Protein AF-A0A812PQX1-F1 (afdb_monomer_lite)

Structure (mmCIF, N/CA/C/O backbone):
data_AF-A0A812PQX1-F1
#
_entry.id   AF-A0A812PQX1-F1
#
loop_
_atom_site.group_PDB
_atom_site.id
_atom_site.type_symbol
_atom_site.label_atom_id
_atom_site.label_alt_id
_atom_site.label_comp_id
_atom_site.label_asym_id
_atom_site.label_entity_id
_atom_site.label_seq_id
_atom_site.pdbx_PDB_ins_code
_atom_site.Cartn_x
_atom_site.Cartn_y
_atom_site.Cartn_z
_atom_site.occupancy
_atom_site.B_iso_or_equiv
_atom_site.auth_seq_id
_atom_site.auth_comp_id
_atom_site.auth_asym_id
_atom_site.auth_atom_id
_atom_site.pdbx_PDB_model_num
ATOM 1 N N . MET A 1 1 ? -39.871 -24.184 32.647 1.00 44.34 1 MET A N 1
ATOM 2 C CA . MET A 1 1 ? -39.017 -23.004 32.402 1.00 44.34 1 MET A CA 1
ATOM 3 C C . MET A 1 1 ? -37.877 -23.464 31.512 1.00 44.34 1 MET A C 1
ATOM 5 O O . MET A 1 1 ? -37.034 -24.211 31.984 1.00 44.34 1 MET A O 1
ATOM 9 N N . ILE A 1 2 ? -37.934 -23.149 30.219 1.00 59.56 2 ILE A N 1
ATOM 10 C CA . ILE A 1 2 ? -36.891 -23.460 29.232 1.00 59.56 2 ILE A CA 1
ATOM 11 C C . ILE A 1 2 ? -36.396 -22.104 28.737 1.00 59.56 2 ILE A C 1
ATOM 13 O O . ILE A 1 2 ? -37.206 -21.256 28.373 1.00 59.56 2 ILE A O 1
ATOM 17 N N . TYR A 1 3 ? -35.092 -21.872 28.841 1.00 46.59 3 TYR A N 1
ATOM 18 C CA . TYR A 1 3 ? -34.452 -20.636 28.412 1.00 46.59 3 TYR A CA 1
ATOM 19 C C . TYR A 1 3 ? -34.197 -20.748 26.907 1.00 46.59 3 TYR A C 1
ATOM 21 O O . TYR A 1 3 ? -33.277 -21.450 26.490 1.00 46.59 3 TYR A O 1
ATOM 29 N N . ASP A 1 4 ? -35.026 -20.098 26.092 1.00 55.72 4 ASP A N 1
ATOM 30 C CA . ASP A 1 4 ? -34.756 -19.932 24.665 1.00 55.72 4 ASP A CA 1
ATOM 31 C C . ASP A 1 4 ? -33.574 -18.971 24.497 1.00 55.72 4 ASP A C 1
ATOM 33 O O . ASP A 1 4 ? -33.701 -17.749 24.602 1.00 55.72 4 ASP A O 1
ATOM 37 N N . ILE A 1 5 ? -32.385 -19.531 24.271 1.00 60.84 5 ILE A N 1
ATOM 38 C CA . ILE A 1 5 ? -31.205 -18.759 23.887 1.00 60.84 5 ILE A CA 1
ATOM 39 C C . ILE A 1 5 ? -31.381 -18.406 22.410 1.00 60.84 5 ILE A C 1
ATOM 41 O O . ILE A 1 5 ? -31.036 -19.181 21.519 1.00 60.84 5 ILE A O 1
ATOM 45 N N . PHE A 1 6 ? -31.931 -17.224 22.140 1.00 59.22 6 PHE A N 1
ATOM 46 C CA . PHE A 1 6 ? -31.863 -16.622 20.814 1.00 59.22 6 PHE A CA 1
ATOM 47 C C . PHE A 1 6 ? -30.394 -16.317 20.493 1.00 59.22 6 PHE A C 1
ATOM 49 O O . PHE A 1 6 ? -29.859 -15.281 20.881 1.00 59.22 6 PHE A O 1
ATOM 56 N N . LEU A 1 7 ? -29.730 -17.224 19.774 1.00 58.88 7 LEU A N 1
ATOM 57 C CA . LEU A 1 7 ? -28.487 -16.931 19.064 1.00 58.88 7 LEU A CA 1
ATOM 58 C C . LEU A 1 7 ? -28.821 -15.967 17.920 1.00 58.88 7 LEU A C 1
ATOM 60 O O . LEU A 1 7 ? -29.090 -16.370 16.789 1.00 58.88 7 LEU A O 1
ATOM 64 N N . SER A 1 8 ? -28.856 -14.673 18.222 1.00 63.19 8 SER A N 1
ATOM 65 C CA . SER A 1 8 ? -28.908 -13.635 17.204 1.00 63.19 8 SER A CA 1
ATOM 66 C C . SER A 1 8 ? -27.602 -13.680 16.411 1.00 63.19 8 SER A C 1
ATOM 68 O O . SER A 1 8 ? -26.534 -13.298 16.884 1.00 63.19 8 SER A O 1
ATOM 70 N N . VAL A 1 9 ? -27.674 -14.173 15.174 1.00 64.31 9 VAL A N 1
ATOM 71 C CA . VAL A 1 9 ? -26.581 -14.027 14.209 1.00 64.31 9 VAL A CA 1
ATOM 72 C C . VAL A 1 9 ? -26.494 -12.543 13.859 1.00 64.31 9 VAL A C 1
ATOM 74 O O . VAL A 1 9 ? -27.206 -12.050 12.982 1.00 64.31 9 VAL A O 1
ATOM 77 N N . VAL A 1 10 ? -25.650 -11.807 14.581 1.00 68.94 10 VAL A N 1
ATOM 78 C CA . VAL A 1 10 ? -25.335 -10.412 14.272 1.00 68.94 10 VAL A CA 1
ATOM 79 C C . VAL A 1 10 ? -24.545 -10.408 12.967 1.00 68.94 10 VAL A C 1
ATOM 81 O O . VAL A 1 10 ? -23.359 -10.733 12.936 1.00 68.94 10 VAL A O 1
ATOM 84 N N . ARG A 1 11 ? -25.205 -10.066 11.856 1.00 60.75 11 ARG A N 1
ATOM 85 C CA . ARG A 1 11 ? -24.491 -9.758 10.613 1.00 60.75 11 ARG A CA 1
ATOM 86 C C . ARG A 1 11 ? -23.801 -8.419 10.810 1.00 60.75 11 ARG A C 1
ATOM 88 O O . ARG A 1 11 ? -24.459 -7.383 10.799 1.00 60.75 11 ARG A O 1
ATOM 95 N N . VAL A 1 12 ? -22.488 -8.441 10.994 1.00 59.50 12 VAL A N 1
ATOM 96 C CA . VAL A 1 12 ? -21.691 -7.216 10.963 1.00 59.50 12 VAL A CA 1
ATOM 97 C C . VAL A 1 12 ? -21.679 -6.741 9.506 1.00 59.50 12 VAL A C 1
ATOM 99 O O . VAL A 1 12 ? -21.221 -7.498 8.643 1.00 59.50 12 VAL A O 1
ATOM 102 N N . PRO A 1 13 ? -22.232 -5.560 9.176 1.00 62.56 13 PRO A N 1
ATOM 103 C CA . PRO A 1 13 ? -22.147 -5.046 7.818 1.00 62.56 13 PRO A CA 1
ATOM 104 C C . PRO A 1 13 ? -20.673 -4.906 7.426 1.00 62.56 13 PRO A C 1
ATOM 106 O O . PRO A 1 13 ? -19.843 -4.494 8.238 1.00 62.56 13 PRO A O 1
ATOM 109 N N . TYR A 1 14 ? -20.341 -5.259 6.182 1.00 59.72 14 TYR A N 1
ATOM 110 C CA . TYR A 1 14 ? -19.020 -4.982 5.626 1.00 59.72 14 TYR A CA 1
ATOM 111 C C . TYR A 1 14 ? -18.915 -3.472 5.403 1.00 59.72 14 TYR A C 1
ATOM 113 O O . TYR A 1 14 ? -19.305 -2.947 4.360 1.00 59.72 14 TYR A O 1
ATOM 121 N N . ILE A 1 15 ? -18.479 -2.758 6.436 1.00 69.94 15 ILE A N 1
ATOM 122 C CA . ILE A 1 15 ? -18.236 -1.323 6.366 1.00 69.94 15 ILE A CA 1
ATOM 123 C C . ILE A 1 15 ? -16.884 -1.147 5.685 1.00 69.94 15 ILE A C 1
ATOM 125 O O . ILE A 1 15 ? -15.890 -1.763 6.073 1.00 69.94 15 ILE A O 1
ATOM 129 N N . ARG A 1 16 ? -16.864 -0.345 4.619 1.00 74.19 16 ARG A N 1
ATOM 130 C CA . ARG A 1 16 ? -15.625 -0.023 3.910 1.00 74.19 16 ARG A CA 1
ATOM 131 C C . ARG A 1 16 ? -14.680 0.695 4.871 1.00 74.19 16 ARG A C 1
ATOM 133 O O . ARG A 1 16 ? -15.124 1.523 5.664 1.00 74.19 16 ARG A O 1
ATOM 140 N N . ALA A 1 17 ? -13.390 0.376 4.789 1.00 79.38 17 ALA A N 1
ATOM 141 C CA . ALA A 1 17 ? -12.377 1.187 5.447 1.00 79.38 17 ALA A CA 1
ATOM 142 C C . ALA A 1 17 ? -12.471 2.639 4.951 1.00 79.38 17 ALA A C 1
ATOM 144 O O . ALA A 1 17 ? -12.923 2.892 3.827 1.00 79.38 17 ALA A O 1
ATOM 145 N N . GLY A 1 18 ? -12.075 3.581 5.804 1.00 84.12 18 GLY A N 1
ATOM 146 C CA . GLY A 1 18 ? -11.926 4.968 5.391 1.00 84.12 18 GLY A CA 1
ATOM 147 C C . GLY A 1 18 ? -10.835 5.099 4.329 1.00 84.12 18 GLY A C 1
ATOM 148 O O . GLY A 1 18 ? -9.943 4.254 4.230 1.00 84.12 18 GLY A O 1
ATOM 149 N N . MET A 1 19 ? -10.921 6.154 3.520 1.00 86.62 19 MET A N 1
ATOM 150 C CA . MET A 1 19 ? -9.892 6.448 2.523 1.00 86.62 19 MET A CA 1
ATOM 151 C C . MET A 1 19 ? -8.568 6.749 3.239 1.00 86.62 19 MET A C 1
ATOM 153 O O . MET A 1 19 ? -8.583 7.539 4.181 1.00 86.62 19 MET A O 1
ATOM 157 N N . PRO A 1 20 ? -7.439 6.154 2.826 1.00 89.69 20 PRO A N 1
ATOM 158 C CA . PRO A 1 20 ? -6.150 6.503 3.401 1.00 89.69 20 PRO A CA 1
ATOM 159 C C . PRO A 1 20 ? -5.845 7.980 3.156 1.00 89.69 20 PRO A C 1
ATOM 161 O O . PRO A 1 20 ? -6.124 8.529 2.087 1.00 89.69 20 PRO A O 1
ATOM 164 N N . GLU A 1 21 ? -5.283 8.614 4.171 1.00 91.94 21 GLU A N 1
ATOM 165 C CA . GLU A 1 21 ? -4.928 10.030 4.178 1.00 91.94 21 GLU A CA 1
ATOM 166 C C . GLU A 1 21 ? -3.408 10.179 4.017 1.00 91.94 21 GLU A C 1
ATOM 168 O O . GLU A 1 21 ? -2.660 9.219 4.197 1.00 91.94 21 GLU A O 1
ATOM 173 N N . ASP A 1 22 ? -2.947 11.369 3.627 1.00 92.62 22 ASP A N 1
ATOM 174 C CA . ASP A 1 22 ? -1.521 11.731 3.583 1.00 92.62 22 ASP A CA 1
ATOM 175 C C . ASP A 1 22 ? -0.602 10.743 2.838 1.00 92.62 22 ASP A C 1
ATOM 177 O O . ASP A 1 22 ? 0.516 10.462 3.274 1.00 92.62 22 ASP A O 1
ATOM 181 N N . LEU A 1 23 ? -1.056 10.216 1.694 1.00 90.06 23 LEU A N 1
ATOM 182 C CA . LEU A 1 23 ? -0.226 9.354 0.852 1.00 90.06 23 LEU A CA 1
ATOM 183 C C . LEU A 1 23 ? 1.055 10.086 0.424 1.00 90.06 23 LEU A C 1
ATOM 185 O O . LEU A 1 23 ? 1.006 11.076 -0.310 1.00 90.06 23 LEU A O 1
ATOM 189 N N . ALA A 1 24 ? 2.200 9.540 0.821 1.00 89.88 24 ALA A N 1
ATOM 190 C CA . ALA A 1 24 ? 3.519 10.076 0.536 1.00 89.88 24 ALA A CA 1
ATOM 191 C C . ALA A 1 24 ? 4.445 9.015 -0.066 1.00 89.88 24 ALA A C 1
ATOM 193 O O . ALA A 1 24 ? 4.415 7.840 0.305 1.00 89.88 24 ALA A O 1
ATOM 194 N N . VAL A 1 25 ? 5.314 9.468 -0.972 1.00 86.62 25 VAL A N 1
ATOM 195 C CA . VAL A 1 25 ? 6.457 8.700 -1.472 1.00 86.62 25 VAL A CA 1
ATOM 196 C C . VAL A 1 25 ? 7.717 9.255 -0.819 1.00 86.62 25 VAL A C 1
ATOM 198 O O . VAL A 1 25 ? 8.002 10.449 -0.914 1.00 86.62 25 VAL A O 1
ATOM 201 N N . LEU A 1 26 ? 8.460 8.379 -0.156 1.00 87.44 26 LEU A N 1
ATOM 202 C CA . LEU A 1 26 ? 9.659 8.657 0.619 1.00 87.44 26 LEU A CA 1
ATOM 203 C C . LEU A 1 26 ? 10.842 7.877 0.031 1.00 87.44 26 LEU A C 1
ATOM 205 O O . LEU A 1 26 ? 10.667 6.842 -0.611 1.00 87.44 26 LEU A O 1
ATOM 209 N N . GLU A 1 27 ? 12.050 8.397 0.243 1.00 86.69 27 GLU A N 1
ATOM 210 C CA . GLU A 1 27 ? 13.320 7.746 -0.126 1.00 86.69 27 GLU A CA 1
ATOM 211 C C . GLU A 1 27 ? 13.363 7.147 -1.553 1.00 86.69 27 GLU A C 1
ATOM 213 O O . GLU A 1 27 ? 13.731 5.981 -1.728 1.00 86.69 27 GLU A O 1
ATOM 218 N N . PRO A 1 28 ? 12.988 7.906 -2.603 1.00 85.12 28 PRO A N 1
ATOM 219 C CA . PRO A 1 28 ? 13.033 7.386 -3.960 1.00 85.12 28 PRO A CA 1
ATOM 220 C C . PRO A 1 28 ? 14.484 7.161 -4.399 1.00 85.12 28 PRO A C 1
ATOM 222 O O . PRO A 1 28 ? 15.297 8.087 -4.442 1.00 85.12 28 PRO A O 1
ATOM 225 N N . THR A 1 29 ? 14.796 5.928 -4.779 1.00 84.12 29 THR A N 1
ATOM 226 C CA . THR A 1 29 ? 16.029 5.543 -5.465 1.00 84.12 29 THR A CA 1
ATOM 227 C C . THR A 1 29 ? 15.718 5.143 -6.910 1.00 84.12 29 THR A C 1
ATOM 229 O O . THR A 1 29 ? 14.575 5.190 -7.366 1.00 84.12 29 THR A O 1
ATOM 232 N N . SER A 1 30 ? 16.740 4.746 -7.669 1.00 78.44 30 SER A N 1
ATOM 233 C CA . SER A 1 30 ? 16.557 4.228 -9.029 1.00 78.44 30 SER A CA 1
ATOM 234 C C . SER A 1 30 ? 15.807 2.892 -9.086 1.00 78.44 30 SER A C 1
ATOM 236 O O . SER A 1 30 ? 15.312 2.534 -10.154 1.00 78.44 30 SER A O 1
ATOM 238 N N . SER A 1 31 ? 15.733 2.151 -7.976 1.00 77.19 31 SER A N 1
ATOM 239 C CA . SER A 1 31 ? 15.141 0.809 -7.926 1.00 77.19 31 SER A CA 1
ATOM 240 C C . SER A 1 31 ? 14.224 0.573 -6.731 1.00 77.19 31 SER A C 1
ATOM 242 O O . SER A 1 31 ? 13.653 -0.505 -6.616 1.00 77.19 31 SER A O 1
ATOM 244 N N . SER A 1 32 ? 14.060 1.542 -5.835 1.00 78.06 32 SER A N 1
ATOM 245 C CA . SER A 1 32 ? 13.224 1.403 -4.647 1.00 78.06 32 SER A CA 1
ATOM 246 C C . SER A 1 32 ? 12.550 2.710 -4.271 1.00 78.06 32 SER A C 1
ATOM 248 O O . SER A 1 32 ? 13.043 3.790 -4.578 1.00 78.06 32 SER A O 1
ATOM 250 N N . LEU A 1 33 ? 11.429 2.607 -3.574 1.00 82.38 33 LEU A N 1
ATOM 251 C CA . LEU A 1 33 ? 10.786 3.733 -2.909 1.00 82.38 33 LEU A CA 1
ATOM 252 C C . LEU A 1 33 ? 10.003 3.221 -1.701 1.00 82.38 33 LE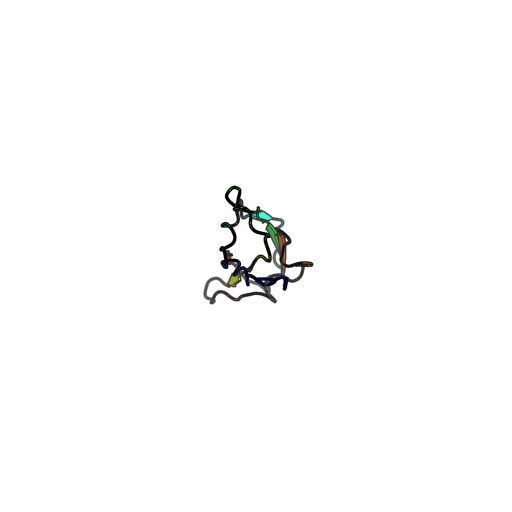U A C 1
ATOM 254 O O . LEU A 1 33 ? 9.556 2.072 -1.682 1.00 82.38 33 LEU A O 1
ATOM 258 N N . LEU A 1 34 ? 9.846 4.076 -0.699 1.00 85.69 34 LEU A N 1
ATOM 259 C CA . LEU A 1 34 ? 9.000 3.835 0.460 1.00 85.69 34 LEU A CA 1
ATOM 260 C C . LEU A 1 34 ? 7.677 4.575 0.258 1.00 85.69 34 LEU A C 1
ATOM 262 O O . LEU A 1 34 ? 7.662 5.748 -0.103 1.00 85.69 34 LEU A O 1
ATOM 266 N N . ILE A 1 35 ? 6.559 3.900 0.486 1.00 87.00 35 ILE A N 1
ATOM 267 C CA . ILE A 1 35 ? 5.224 4.495 0.440 1.00 87.00 35 ILE A CA 1
ATOM 268 C C . ILE A 1 35 ? 4.675 4.492 1.855 1.00 87.00 35 ILE A C 1
ATOM 270 O O . ILE A 1 35 ? 4.748 3.474 2.537 1.00 87.00 35 ILE A O 1
ATOM 274 N N . SER A 1 36 ? 4.128 5.622 2.286 1.00 88.75 36 SER A N 1
ATOM 275 C CA . SER A 1 36 ? 3.494 5.776 3.594 1.00 88.75 36 SER A CA 1
ATOM 276 C C . SER A 1 36 ? 2.155 6.477 3.440 1.00 88.75 36 SER A C 1
ATOM 278 O O . SER A 1 36 ? 1.984 7.306 2.547 1.00 88.75 36 SER A O 1
ATOM 280 N N . TRP A 1 37 ? 1.211 6.149 4.309 1.00 91.25 37 TRP A N 1
ATOM 281 C CA . TRP A 1 37 ? -0.106 6.770 4.388 1.00 91.25 37 TRP A CA 1
ATOM 282 C C . TRP A 1 37 ? -0.590 6.780 5.840 1.00 91.25 37 TRP A C 1
ATOM 284 O O . TRP A 1 37 ? 0.053 6.218 6.719 1.00 91.25 37 TRP A O 1
ATOM 294 N N . ASN A 1 38 ? -1.727 7.416 6.095 1.00 90.94 38 ASN A N 1
ATOM 295 C CA . ASN A 1 38 ? -2.403 7.432 7.385 1.00 90.94 38 ASN A CA 1
ATOM 296 C C . ASN A 1 38 ? -3.767 6.744 7.277 1.00 90.94 38 ASN A C 1
ATOM 298 O O . ASN A 1 38 ? -4.425 6.773 6.233 1.00 90.94 38 ASN A O 1
ATOM 302 N N . ALA A 1 39 ? -4.217 6.135 8.375 1.00 86.88 39 ALA A N 1
ATOM 303 C CA . ALA A 1 39 ? -5.605 5.702 8.483 1.00 86.88 39 ALA A CA 1
ATOM 304 C C . ALA A 1 39 ? -6.537 6.921 8.456 1.00 86.88 39 ALA A C 1
ATOM 306 O O . ALA A 1 39 ? -6.171 7.987 8.950 1.00 86.88 39 ALA A O 1
ATOM 307 N N . SER A 1 40 ? -7.745 6.762 7.909 1.0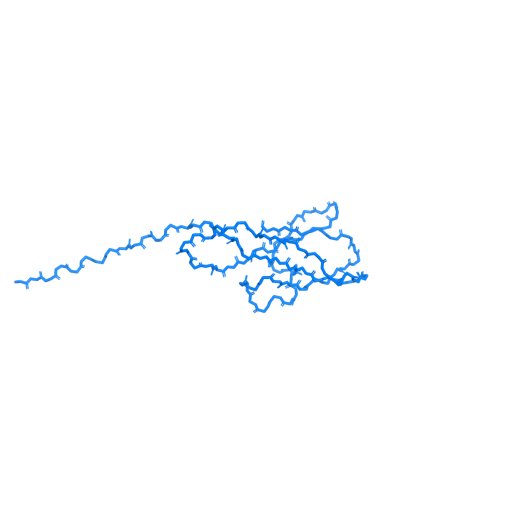0 86.38 40 SER A N 1
ATOM 308 C CA . SER A 1 40 ? -8.673 7.889 7.820 1.00 86.38 40 SER A CA 1
ATOM 309 C C . SER A 1 40 ? -9.046 8.425 9.200 1.00 86.38 40 SER A C 1
ATOM 311 O O . SER A 1 40 ? -9.462 7.667 10.079 1.00 86.38 40 SER A O 1
ATOM 313 N N . SER A 1 41 ? -9.031 9.747 9.345 1.00 84.50 41 SER A N 1
ATOM 314 C CA . SER A 1 41 ? -9.588 10.450 10.504 1.00 84.50 41 SER A CA 1
ATOM 315 C C . SER A 1 41 ? -11.099 10.228 10.676 1.00 84.50 41 SER A C 1
ATOM 317 O O . SER A 1 41 ? -11.633 10.399 11.771 1.00 84.50 41 SER A O 1
ATOM 319 N N . GLN A 1 42 ? -11.791 9.805 9.612 1.00 81.38 42 GLN A N 1
ATOM 320 C CA . GLN A 1 42 ? -13.227 9.507 9.592 1.00 81.38 42 GLN A CA 1
ATOM 321 C C . GLN A 1 42 ? -13.529 8.004 9.675 1.00 81.38 42 GLN A C 1
ATOM 323 O O . GLN A 1 42 ? -14.657 7.578 9.408 1.00 81.38 42 GLN A O 1
ATOM 328 N N . GLN A 1 43 ? -12.537 7.178 10.023 1.00 78.00 43 GLN A N 1
ATOM 329 C CA . GLN A 1 43 ? -12.745 5.753 10.246 1.00 78.00 43 GLN A CA 1
ATOM 330 C C . GLN A 1 43 ? -13.800 5.578 11.349 1.00 78.00 43 GLN A C 1
ATOM 332 O O . GLN A 1 43 ? -13.596 5.955 12.501 1.00 78.00 43 GLN A O 1
ATOM 337 N N . GLY A 1 44 ? -14.957 5.021 10.981 1.00 73.31 44 GLY A N 1
ATOM 338 C CA . GLY A 1 44 ? -16.002 4.685 11.944 1.00 73.31 44 GLY A CA 1
ATOM 339 C C . GLY A 1 44 ? -15.521 3.654 12.972 1.00 73.31 44 GLY A C 1
ATOM 340 O O . GLY A 1 44 ? -14.386 3.187 12.943 1.00 73.31 44 GLY A O 1
ATOM 341 N N . ASN A 1 45 ? -16.416 3.213 13.850 1.00 73.69 45 ASN A N 1
ATOM 342 C CA . ASN A 1 45 ? -16.155 2.253 14.933 1.00 73.69 45 ASN A CA 1
ATOM 343 C C . ASN A 1 45 ? -15.908 0.796 14.467 1.00 73.69 45 ASN A C 1
ATOM 345 O O . ASN A 1 45 ? -16.340 -0.155 15.117 1.00 73.69 45 ASN A O 1
ATOM 349 N N . CYS A 1 46 ? -15.238 0.609 13.332 1.00 75.94 46 CYS A N 1
ATOM 350 C CA . CYS A 1 46 ? -14.920 -0.686 12.743 1.00 75.94 46 CYS A CA 1
ATOM 351 C C . CYS A 1 46 ? -13.461 -1.053 12.993 1.00 75.94 46 CYS A C 1
ATOM 353 O O . CYS A 1 46 ? -12.575 -0.210 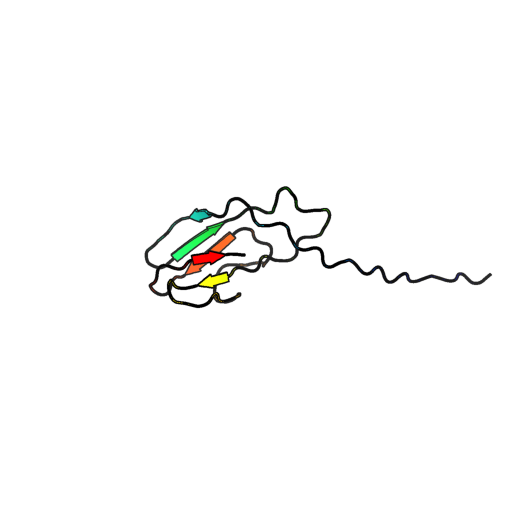12.881 1.00 75.94 46 CYS A O 1
ATOM 355 N N . THR A 1 47 ? -13.202 -2.334 13.248 1.00 79.31 47 THR A N 1
ATOM 356 C CA . THR A 1 47 ? -11.836 -2.860 13.267 1.00 79.31 47 THR A CA 1
ATOM 357 C C . THR A 1 47 ? -11.285 -2.861 11.847 1.00 79.31 47 THR A C 1
ATOM 359 O O . THR A 1 47 ? -11.790 -3.576 10.975 1.00 79.31 47 THR A O 1
ATOM 362 N N . PHE A 1 48 ? -10.262 -2.044 11.616 1.00 82.31 48 PHE A N 1
ATOM 363 C CA . PHE A 1 48 ? -9.514 -2.042 10.370 1.00 82.31 48 PHE A CA 1
ATOM 364 C C . PHE A 1 48 ? -8.875 -3.421 10.134 1.00 82.31 48 PHE A C 1
ATOM 366 O O . PHE A 1 48 ? -8.428 -4.064 11.082 1.00 82.31 48 PHE A O 1
ATOM 373 N N . ARG A 1 49 ? -8.900 -3.911 8.888 1.00 80.19 49 ARG A N 1
ATOM 374 C CA . ARG A 1 49 ? -8.437 -5.272 8.558 1.00 80.19 49 ARG A CA 1
ATOM 375 C C . ARG A 1 49 ? -7.143 -5.298 7.767 1.00 80.19 49 ARG A C 1
ATOM 377 O O . ARG A 1 49 ? -6.282 -6.111 8.070 1.00 80.19 49 ARG A O 1
ATOM 384 N N . ALA A 1 50 ? -7.085 -4.516 6.697 1.00 81.19 50 ALA A N 1
ATOM 385 C CA . ALA A 1 50 ? -6.010 -4.578 5.725 1.00 81.19 50 ALA A CA 1
ATOM 386 C C . ALA A 1 50 ? -6.104 -3.399 4.757 1.00 81.19 50 ALA A C 1
ATOM 388 O O . ALA A 1 50 ? -7.204 -3.002 4.356 1.00 81.19 50 ALA A O 1
ATOM 389 N N . TRP A 1 51 ? -4.948 -2.902 4.342 1.00 83.31 51 TRP A N 1
ATOM 390 C CA . TRP A 1 51 ? -4.759 -2.078 3.163 1.00 83.31 51 TRP A CA 1
ATOM 391 C C . TRP A 1 51 ? -4.649 -2.983 1.935 1.00 83.31 51 TRP A C 1
ATOM 393 O O . TRP A 1 51 ? -4.110 -4.085 2.006 1.00 83.31 51 TRP A O 1
ATOM 403 N N . GLN A 1 52 ? -5.166 -2.520 0.799 1.00 82.94 52 GLN A N 1
ATOM 404 C CA . GLN A 1 52 ? -4.933 -3.152 -0.496 1.00 82.94 52 GLN A CA 1
ATOM 405 C C . GLN A 1 52 ? -4.104 -2.184 -1.329 1.00 82.94 52 GLN A C 1
ATOM 407 O O . GLN A 1 52 ? -4.647 -1.243 -1.897 1.00 82.94 52 GLN A O 1
ATOM 412 N N . VAL A 1 53 ? -2.797 -2.409 -1.403 1.00 80.44 53 VAL A N 1
ATOM 413 C CA . VAL A 1 53 ? -1.920 -1.555 -2.205 1.00 80.44 53 VAL A CA 1
ATOM 414 C C . VAL A 1 53 ? -1.956 -2.028 -3.654 1.00 80.44 53 VAL A C 1
ATOM 416 O O . VAL A 1 53 ? -1.771 -3.211 -3.950 1.00 80.44 53 VAL A O 1
ATOM 419 N N . GLU A 1 54 ? -2.213 -1.101 -4.570 1.00 82.75 54 GLU A N 1
ATOM 420 C CA . GLU A 1 54 ? -2.160 -1.350 -6.005 1.00 82.75 54 GLU A CA 1
ATOM 421 C C . GLU A 1 54 ? -1.065 -0.503 -6.644 1.00 82.75 54 GLU A C 1
ATOM 423 O O . GLU A 1 54 ? -0.952 0.691 -6.366 1.00 82.75 54 GLU A O 1
ATOM 428 N N . ILE A 1 55 ? -0.294 -1.114 -7.546 1.00 77.19 55 ILE A N 1
ATOM 429 C CA . ILE A 1 55 ? 0.772 -0.447 -8.303 1.00 77.19 55 ILE A CA 1
ATOM 430 C C . ILE A 1 55 ? 0.526 -0.624 -9.802 1.00 77.19 55 ILE A C 1
ATOM 432 O O . ILE A 1 55 ? -0.062 -1.617 -10.230 1.00 77.19 55 ILE A O 1
ATOM 436 N N . ARG A 1 56 ? 0.958 0.343 -10.613 1.00 78.75 56 ARG A N 1
ATOM 437 C CA . ARG A 1 56 ? 1.060 0.181 -12.069 1.00 78.75 56 ARG A CA 1
ATOM 438 C C . ARG A 1 56 ? 2.274 0.891 -12.645 1.00 78.75 56 ARG A C 1
ATOM 440 O O . ARG A 1 56 ? 2.654 1.959 -12.166 1.00 78.75 56 ARG A O 1
ATOM 447 N N . ASP A 1 57 ? 2.785 0.362 -13.748 1.00 76.75 57 ASP A N 1
ATOM 448 C CA . ASP A 1 57 ? 3.646 1.113 -14.662 1.00 76.75 57 ASP A CA 1
ATOM 449 C C . ASP A 1 57 ? 2.841 2.170 -15.442 1.00 76.75 57 ASP A C 1
ATOM 451 O O . ASP A 1 57 ? 1.609 2.078 -15.508 1.00 76.75 57 ASP A O 1
ATOM 455 N N . PRO A 1 58 ? 3.484 3.178 -16.067 1.00 76.56 58 PRO A N 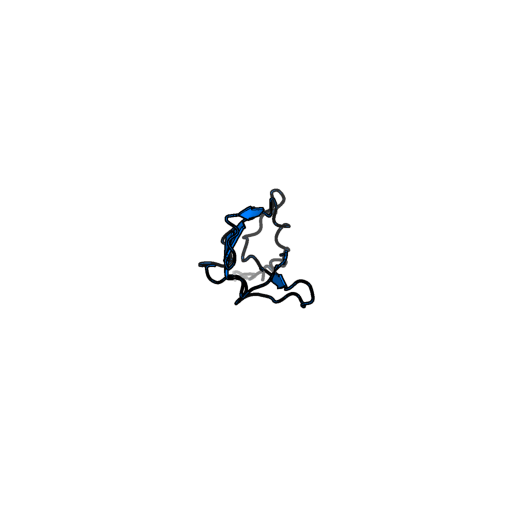1
ATOM 456 C CA . PRO A 1 58 ? 2.780 4.308 -16.680 1.00 76.56 58 PRO A CA 1
ATOM 457 C C . PRO A 1 58 ? 1.756 3.914 -17.746 1.00 76.56 58 PRO A C 1
ATOM 459 O O . PRO A 1 58 ? 0.730 4.575 -17.892 1.00 76.56 58 PRO A O 1
ATOM 462 N N . SER A 1 59 ? 2.029 2.835 -18.478 1.00 79.38 59 SER A N 1
ATOM 463 C CA . SER A 1 59 ? 1.157 2.260 -19.506 1.00 79.38 59 SER A CA 1
ATOM 464 C C . SER A 1 59 ? 0.450 0.975 -19.055 1.00 79.38 59 SER A C 1
ATOM 466 O O . SER A 1 59 ? -0.268 0.367 -19.846 1.00 79.38 59 SER A O 1
ATOM 468 N N . GLY A 1 60 ? 0.661 0.545 -17.808 1.00 80.31 60 GLY A N 1
ATOM 469 C CA . GLY A 1 60 ? 0.176 -0.725 -17.276 1.00 80.31 60 GLY A CA 1
ATOM 470 C C . GLY A 1 60 ? -1.213 -0.652 -16.639 1.00 80.31 60 GLY A C 1
ATOM 471 O O . GLY A 1 60 ? -1.757 0.418 -16.345 1.00 80.31 60 GLY A O 1
ATOM 472 N N . ALA A 1 61 ? -1.781 -1.831 -16.387 1.00 82.69 61 ALA A N 1
ATOM 473 C CA . ALA A 1 61 ? -2.944 -1.983 -15.521 1.00 82.69 61 ALA A CA 1
ATOM 474 C C . ALA A 1 61 ? -2.520 -1.945 -14.044 1.00 82.69 61 ALA A C 1
ATOM 476 O O . ALA A 1 61 ? -1.390 -2.283 -13.706 1.00 82.69 61 ALA A O 1
ATOM 477 N N . TRP A 1 62 ? -3.444 -1.554 -13.168 1.00 81.25 62 TRP A N 1
ATOM 478 C CA . TRP A 1 62 ? -3.255 -1.665 -11.723 1.00 81.25 62 TRP A CA 1
ATOM 479 C C . TRP A 1 62 ? -3.216 -3.133 -11.304 1.00 81.25 62 TRP A C 1
ATOM 481 O O . TRP A 1 62 ? -4.136 -3.891 -11.617 1.00 81.25 62 TRP A O 1
ATOM 491 N N . THR A 1 63 ? -2.166 -3.521 -10.589 1.00 77.88 63 THR A N 1
ATOM 492 C CA . THR A 1 63 ? -1.992 -4.863 -10.031 1.00 77.88 63 THR A CA 1
ATOM 493 C C . THR A 1 63 ? -2.137 -4.822 -8.514 1.00 77.88 63 THR A C 1
ATOM 495 O O . THR A 1 63 ? -1.481 -4.007 -7.864 1.00 77.88 63 THR A O 1
ATOM 498 N N . LYS A 1 64 ? -2.994 -5.699 -7.974 1.00 69.81 64 LYS A N 1
ATOM 499 C CA . LYS A 1 64 ? -3.206 -5.925 -6.534 1.00 69.81 64 LYS A CA 1
ATOM 500 C C . LYS A 1 64 ? -2.114 -6.830 -5.949 1.00 69.81 64 LYS A C 1
ATOM 502 O O . LYS A 1 64 ? -1.534 -7.633 -6.671 1.00 69.81 64 LYS A O 1
ATOM 507 N N . ASP A 1 65 ? -1.877 -6.675 -4.654 1.00 61.66 65 ASP A N 1
ATOM 508 C CA . ASP A 1 65 ? -0.887 -7.349 -3.796 1.00 61.66 65 ASP A CA 1
ATOM 509 C C . ASP A 1 65 ? -0.753 -8.892 -3.931 1.00 61.66 65 ASP A C 1
ATOM 511 O O . ASP A 1 65 ? -1.756 -9.552 -4.219 1.00 61.66 65 ASP A O 1
ATOM 515 N N . PRO A 1 66 ? 0.399 -9.512 -3.572 1.00 56.75 66 PRO A N 1
ATOM 516 C CA . PRO A 1 66 ? 1.785 -9.153 -3.888 1.00 56.75 66 PRO A CA 1
ATOM 517 C C . PRO A 1 66 ? 2.142 -9.603 -5.326 1.00 56.75 66 PRO A C 1
ATOM 519 O O . PRO A 1 66 ? 1.613 -10.608 -5.808 1.00 56.75 66 PRO A O 1
ATOM 522 N N . PRO A 1 67 ? 3.061 -8.893 -6.015 1.00 54.16 67 PRO A N 1
ATOM 523 C CA . PRO A 1 67 ? 4.341 -8.472 -5.436 1.00 54.16 67 PRO A CA 1
ATOM 524 C C . PRO A 1 67 ? 4.540 -6.949 -5.370 1.00 54.16 67 PRO A C 1
ATOM 526 O O . PRO A 1 67 ? 5.667 -6.471 -5.456 1.00 54.16 67 PRO A O 1
ATOM 529 N N . ALA A 1 68 ? 3.461 -6.178 -5.230 1.00 60.16 68 ALA A N 1
ATOM 530 C CA . ALA A 1 68 ? 3.532 -4.721 -5.165 1.00 60.16 68 ALA A CA 1
ATOM 531 C C . ALA A 1 68 ? 4.223 -4.202 -3.888 1.00 60.16 68 ALA A C 1
ATOM 533 O O . ALA A 1 68 ? 4.992 -3.253 -3.973 1.00 60.16 68 ALA A O 1
ATOM 534 N N . CYS A 1 69 ? 4.018 -4.820 -2.720 1.00 68.06 69 CYS A N 1
ATOM 535 C CA . CYS A 1 69 ? 4.715 -4.428 -1.493 1.00 68.06 69 CYS A CA 1
ATOM 536 C C . CYS A 1 69 ? 5.500 -5.597 -0.896 1.00 68.06 69 CYS A C 1
ATOM 538 O O . CYS A 1 69 ? 4.971 -6.463 -0.208 1.00 68.06 69 CYS A O 1
ATOM 540 N N . THR A 1 70 ? 6.806 -5.616 -1.172 1.00 67.12 70 THR A N 1
ATOM 541 C CA . THR A 1 70 ? 7.729 -6.686 -0.759 1.00 67.12 70 THR A CA 1
ATOM 542 C C . THR A 1 70 ? 8.062 -6.685 0.732 1.00 67.12 70 THR A C 1
ATOM 544 O O . THR A 1 70 ? 8.548 -7.696 1.228 1.00 67.12 70 THR A O 1
ATOM 547 N N . SER A 1 71 ? 7.818 -5.582 1.449 1.00 63.94 71 SER A N 1
ATOM 548 C CA . SER A 1 71 ? 8.106 -5.468 2.887 1.00 63.94 71 SER A CA 1
ATOM 549 C C . SER A 1 71 ? 6.875 -5.321 3.775 1.00 63.94 71 SER A C 1
ATOM 551 O O . SER A 1 71 ? 7.041 -4.938 4.928 1.00 63.94 71 SER A O 1
ATOM 553 N N . LEU A 1 72 ? 5.664 -5.541 3.255 1.00 65.94 72 LEU A N 1
ATOM 554 C CA . LEU A 1 72 ? 4.460 -5.492 4.082 1.00 65.94 72 LEU A CA 1
ATOM 555 C C . LEU A 1 72 ? 4.524 -6.692 5.043 1.00 65.94 72 LEU A C 1
ATOM 557 O O . LEU A 1 72 ? 4.345 -7.836 4.620 1.00 65.94 72 LEU A O 1
ATOM 561 N N . SER A 1 73 ? 4.879 -6.455 6.308 1.00 63.81 73 SER A N 1
ATOM 562 C CA . SER A 1 73 ? 4.986 -7.531 7.300 1.00 63.81 73 SER A CA 1
ATOM 563 C C . SER A 1 73 ? 3.600 -7.924 7.816 1.00 63.81 73 SER A C 1
ATOM 565 O O . SER A 1 73 ? 3.354 -9.084 8.156 1.00 63.81 73 SER A O 1
ATOM 567 N N . SER A 1 74 ? 2.667 -6.969 7.757 1.00 67.06 74 SER A N 1
ATOM 568 C CA . SER A 1 74 ? 1.246 -7.166 7.988 1.00 67.06 74 SER A CA 1
ATOM 569 C C . SER A 1 74 ? 0.411 -6.217 7.131 1.00 67.06 74 SER A C 1
ATOM 571 O O . SER A 1 74 ? 0.773 -5.063 6.923 1.00 67.06 74 SER A O 1
ATOM 573 N N . PHE A 1 75 ? -0.743 -6.682 6.650 1.00 74.25 75 PHE A N 1
ATOM 574 C CA . PHE A 1 75 ? -1.604 -5.892 5.766 1.00 74.25 75 PHE A CA 1
ATOM 575 C C . PHE A 1 75 ? -2.209 -4.650 6.425 1.00 74.25 75 PHE A C 1
ATOM 577 O O . PHE A 1 75 ? -2.762 -3.807 5.727 1.00 74.25 75 PHE A O 1
ATOM 584 N N . ASP A 1 76 ? -2.144 -4.519 7.746 1.00 78.81 76 ASP A N 1
ATOM 585 C CA . ASP A 1 76 ? -2.613 -3.340 8.466 1.00 78.81 76 ASP A CA 1
ATOM 586 C C . ASP A 1 76 ? -1.553 -2.237 8.626 1.00 78.81 76 ASP A C 1
ATOM 588 O O . ASP A 1 76 ? -1.891 -1.128 9.049 1.00 78.81 76 ASP A O 1
ATOM 592 N N . GLU A 1 77 ? -0.302 -2.501 8.233 1.00 82.56 77 GLU A N 1
ATOM 593 C CA . GLU A 1 77 ? 0.781 -1.521 8.301 1.00 82.56 77 GLU A CA 1
ATOM 594 C C . GLU A 1 77 ? 0.517 -0.329 7.369 1.00 82.56 77 GLU A C 1
ATOM 596 O O . GLU A 1 77 ? 0.197 -0.518 6.195 1.00 82.56 77 GLU A O 1
ATOM 601 N N . PRO A 1 78 ? 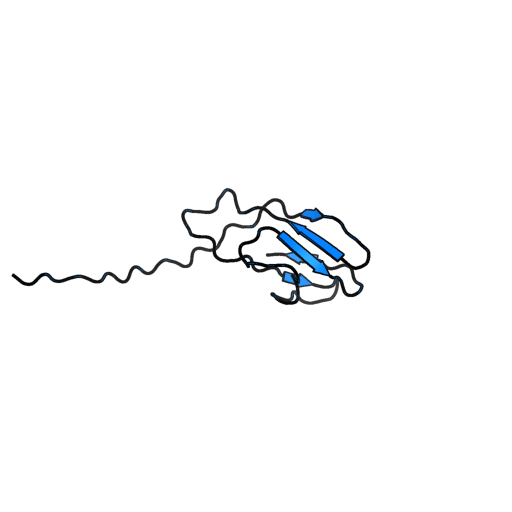0.675 0.915 7.853 1.00 86.12 78 PRO A N 1
ATOM 602 C CA . PRO A 1 78 ? 0.408 2.122 7.074 1.00 86.12 78 PRO A CA 1
ATOM 603 C C . PRO A 1 78 ? 1.560 2.510 6.126 1.00 86.12 78 PRO A C 1
ATOM 605 O O . PRO A 1 78 ? 1.657 3.658 5.688 1.00 86.12 78 PRO A O 1
ATOM 608 N N . SER A 1 79 ? 2.481 1.591 5.841 1.00 85.44 79 SER A N 1
ATOM 609 C CA . SER A 1 79 ? 3.609 1.830 4.947 1.00 85.44 79 SER A CA 1
ATOM 610 C C . SER A 1 79 ? 4.140 0.537 4.328 1.00 85.44 79 SER A C 1
ATOM 612 O O . SER A 1 79 ? 4.027 -0.543 4.903 1.00 85.44 79 SER A O 1
ATOM 614 N N . CYS A 1 80 ? 4.749 0.642 3.145 1.00 82.62 80 CYS A N 1
ATOM 615 C CA . CYS A 1 80 ? 5.538 -0.437 2.552 1.00 82.62 80 CYS A CA 1
ATOM 616 C C . CYS A 1 80 ? 6.635 0.064 1.622 1.00 82.62 80 CYS A C 1
ATOM 618 O O . CYS A 1 80 ? 6.517 1.108 0.981 1.00 82.62 80 CYS A O 1
ATOM 620 N N . SER A 1 81 ? 7.699 -0.732 1.503 1.00 82.19 81 SER A N 1
ATOM 621 C CA . SER A 1 81 ? 8.728 -0.541 0.488 1.00 82.19 81 SER A CA 1
ATOM 622 C C . SER A 1 81 ? 8.394 -1.312 -0.787 1.00 82.19 81 SER A C 1
ATOM 624 O O . SER A 1 81 ? 7.997 -2.485 -0.767 1.00 82.19 81 SER A O 1
ATOM 626 N N . PHE A 1 82 ? 8.588 -0.624 -1.904 1.00 76.31 82 PHE A N 1
ATOM 627 C CA . PHE A 1 82 ? 8.497 -1.168 -3.245 1.00 76.31 82 PHE A CA 1
ATOM 628 C C . PHE A 1 82 ? 9.891 -1.256 -3.854 1.00 76.31 82 PHE A C 1
ATOM 630 O O . PHE A 1 82 ? 10.699 -0.335 -3.703 1.00 76.31 82 PHE A O 1
ATOM 637 N N . HIS A 1 83 ? 10.147 -2.335 -4.593 1.00 75.06 83 HIS A N 1
ATOM 638 C CA . HIS A 1 83 ? 11.328 -2.461 -5.436 1.00 75.06 83 HIS A CA 1
ATOM 639 C C . HIS A 1 83 ? 10.916 -2.374 -6.911 1.00 75.06 83 HIS A C 1
ATOM 641 O O . HIS A 1 83 ? 10.423 -3.338 -7.499 1.00 75.06 83 HIS A O 1
ATOM 647 N N . ALA A 1 84 ? 11.115 -1.202 -7.512 1.00 65.25 84 ALA A N 1
ATOM 648 C CA . ALA A 1 84 ? 10.821 -0.957 -8.914 1.00 65.25 84 ALA A CA 1
ATOM 649 C C . ALA A 1 84 ? 11.791 -1.741 -9.805 1.00 65.25 84 ALA A C 1
ATOM 651 O O . ALA A 1 84 ? 13.003 -1.516 -9.798 1.00 65.25 84 ALA A O 1
ATOM 652 N N . GLN A 1 85 ? 11.251 -2.635 -10.630 1.00 59.31 85 GLN A N 1
ATOM 653 C CA . GLN A 1 85 ? 11.981 -3.249 -11.740 1.00 59.31 85 GLN A CA 1
ATOM 654 C C . GLN A 1 85 ? 12.057 -2.227 -12.890 1.00 59.31 85 GLN A C 1
ATOM 656 O O . GLN A 1 85 ? 11.357 -2.354 -13.883 1.00 59.31 85 GLN A O 1
ATOM 661 N N . GLY A 1 86 ? 12.850 -1.162 -12.721 1.00 54.34 86 GLY A N 1
ATOM 662 C CA . GLY A 1 86 ? 13.170 -0.190 -13.777 1.00 54.34 86 GLY A CA 1
ATOM 663 C C . GLY A 1 86 ? 11.961 0.466 -14.464 1.00 54.34 86 GLY A C 1
ATOM 664 O O . GLY A 1 86 ? 11.687 0.194 -15.628 1.00 54.34 86 GLY A O 1
ATOM 665 N N . GLY A 1 87 ? 11.276 1.386 -13.780 1.00 55.69 87 GLY A N 1
ATOM 666 C CA . GLY A 1 87 ? 10.155 2.154 -14.335 1.00 55.69 87 GLY A CA 1
ATOM 667 C C . GLY A 1 87 ? 9.575 3.151 -13.327 1.00 55.69 87 GLY A C 1
ATOM 668 O O . GLY A 1 87 ? 9.787 3.020 -12.125 1.00 55.69 87 GLY A O 1
ATOM 669 N N . ARG A 1 88 ? 8.865 4.187 -13.803 1.00 60.22 88 ARG A N 1
ATOM 670 C CA . ARG A 1 88 ? 8.109 5.111 -12.934 1.00 60.22 88 ARG A CA 1
ATOM 671 C C . ARG A 1 88 ? 6.770 4.471 -12.576 1.00 60.22 88 ARG A C 1
ATOM 673 O O . ARG A 1 88 ? 5.860 4.510 -13.395 1.00 60.22 88 ARG A O 1
ATOM 680 N N . SER A 1 89 ? 6.638 3.904 -11.385 1.00 64.38 89 SER A N 1
ATOM 681 C CA . SER A 1 89 ? 5.384 3.276 -10.958 1.00 64.38 89 SER A CA 1
ATOM 682 C C . SER A 1 89 ? 4.477 4.256 -10.195 1.00 64.38 89 SER A C 1
ATOM 684 O O . SER A 1 89 ? 4.955 5.173 -9.528 1.00 64.38 89 SER A O 1
ATOM 686 N N . PHE A 1 90 ? 3.161 4.081 -10.317 1.00 63.66 90 PHE A N 1
ATOM 687 C CA . PHE A 1 90 ? 2.130 4.832 -9.586 1.00 63.66 90 PHE A CA 1
ATOM 688 C C . PHE A 1 90 ? 1.446 3.923 -8.562 1.00 63.66 90 PHE A C 1
ATOM 690 O O . PHE A 1 90 ? 1.282 2.740 -8.858 1.00 63.66 90 PHE A O 1
ATOM 697 N N . THR A 1 91 ? 0.980 4.479 -7.435 1.00 62.25 91 THR A N 1
ATOM 698 C CA . THR A 1 91 ? 0.354 3.719 -6.329 1.00 62.25 91 THR A CA 1
ATOM 699 C C . THR A 1 91 ? -1.038 4.249 -5.967 1.00 62.25 91 THR A C 1
ATOM 701 O O . THR A 1 91 ? -1.259 5.461 -6.016 1.00 62.25 91 THR A O 1
ATOM 704 N N . ARG A 1 92 ? -1.977 3.354 -5.615 1.00 68.44 92 ARG A N 1
ATOM 705 C CA . ARG A 1 92 ? -3.314 3.677 -5.070 1.00 68.44 92 ARG A CA 1
ATOM 706 C C . ARG A 1 92 ? -3.808 2.617 -4.064 1.00 68.44 92 ARG A C 1
ATOM 708 O O . ARG A 1 92 ? -3.167 1.576 -3.928 1.00 68.44 92 ARG A O 1
ATOM 715 N N . PHE A 1 93 ? -4.955 2.884 -3.428 1.00 60.12 93 PHE A N 1
ATOM 716 C CA . PHE A 1 93 ? -5.612 2.039 -2.416 1.00 60.12 93 PHE A CA 1
ATOM 717 C C . PHE A 1 93 ? -7.066 1.711 -2.769 1.00 60.12 93 PHE A C 1
ATOM 719 O O . PHE A 1 93 ? -7.713 2.570 -3.416 1.00 60.12 93 PHE A O 1
#

pLDDT: mean 74.2, std 11.55, range [44.34, 92.62]

Radius of gyration: 18.72 Å; chains: 1; bounding box: 56×35×52 Å

Foldse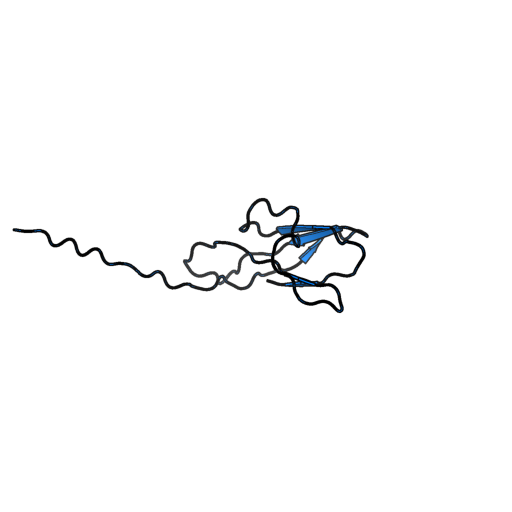ek 3Di:
DDDPPPPPPPDDPPDDFDAWADWDWADDDQFKIKTFTHGDPPGPPDDDAFDWKWKAFPPGDTDTDPPQFVACPDRPHRMGMGTHPGGDMDMGD

Sequence (93 aa):
MIYDIFLSVVRVPYIRAGMPEDLAVLEPTSSSLLISWNASSQQGNCTFRAWQVEIRDPSGAWTKDPPACTSLSSFDEPSCSFHAQGGRSFTRF

Secondary structure (DSSP, 8-state):
--------------PPPPPPEEEEEES--SSEEEEEEE--TT--SS-------EEE-TTSPPEESSSS-TT-SSTT-SEEEEE-SSS--EEE-